Protein AF-A0A8S2V8E0-F1 (afdb_monomer_lite)

pLDDT: mean 90.29, std 7.22, range [47.75, 96.0]

Foldseek 3Di:
DPVPFDPFECDDDDPPPPDPDDPHHYEPCPDCQQVPPDDDPDDDDTPCGRHHYSPDDDDDDD

Secondary structure (DSSP, 8-state):
--S---S-BSPPPPTT---SS-SSB---TTSTTTS-SS--S-SSSSTTTTS--TT-------

Organism: NCBI:txid392030

Sequence (62 aa):
MNEP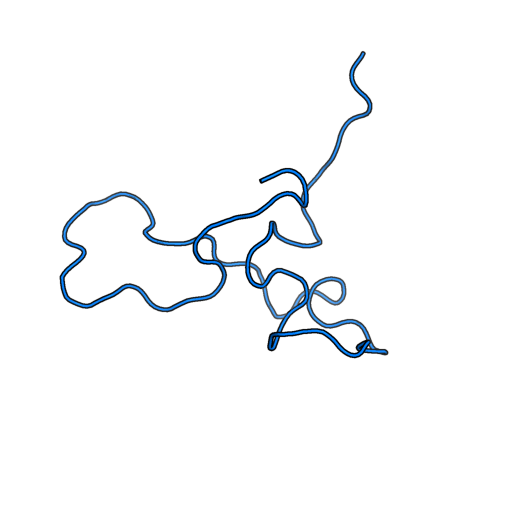ANFDTNREKPFNWNRPEPWSLHCPLDEPLETPKYKTTILGDYLSDKTLCMIGEQTDEQ

Radius of gyration: 13.37 Å; chains: 1; bounding box: 30×35×29 Å

Structure (mmCIF, N/CA/C/O backbone):
data_AF-A0A8S2V8E0-F1
#
_entry.id   AF-A0A8S2V8E0-F1
#
loop_
_atom_site.group_PDB
_atom_site.id
_atom_site.type_symbol
_atom_site.label_atom_id
_atom_site.label_alt_id
_atom_site.label_comp_id
_atom_site.label_asym_id
_atom_site.label_entity_id
_atom_site.label_seq_id
_atom_site.pdbx_PDB_ins_code
_atom_site.Cartn_x
_atom_site.Cartn_y
_atom_site.Cartn_z
_atom_site.occupancy
_atom_site.B_iso_or_equiv
_atom_site.auth_seq_id
_atom_site.auth_comp_id
_atom_site.auth_asym_id
_atom_site.auth_atom_id
_atom_site.pdbx_PDB_model_num
ATOM 1 N N . MET A 1 1 ? -8.988 3.921 -12.659 1.00 73.06 1 MET A N 1
ATOM 2 C CA . MET A 1 1 ? -8.025 5.001 -12.308 1.00 73.06 1 MET A CA 1
ATOM 3 C C . MET A 1 1 ? -8.698 6.082 -11.455 1.00 73.06 1 MET A C 1
ATOM 5 O O . MET A 1 1 ? -8.428 7.264 -11.613 1.00 73.06 1 MET A O 1
ATOM 9 N N . ASN A 1 2 ? -9.584 5.694 -10.550 1.00 89.06 2 ASN A N 1
ATOM 10 C CA . ASN A 1 2 ? -10.249 6.560 -9.571 1.00 89.06 2 ASN A CA 1
ATOM 11 C C . ASN A 1 2 ? -10.511 5.787 -8.266 1.00 89.06 2 ASN A C 1
ATOM 13 O O . ASN A 1 2 ? -11.336 6.182 -7.454 1.00 89.06 2 ASN A O 1
ATOM 17 N N . GLU A 1 3 ? -9.797 4.675 -8.093 1.00 90.50 3 GLU A N 1
ATOM 18 C CA . GLU A 1 3 ? -9.787 3.838 -6.911 1.00 90.50 3 GLU A CA 1
ATOM 19 C C . GLU A 1 3 ? -9.114 4.488 -5.691 1.00 90.50 3 GLU A C 1
ATOM 21 O O . GLU A 1 3 ? -9.622 4.216 -4.606 1.00 90.50 3 GLU A O 1
ATOM 26 N N . PRO A 1 4 ? -8.071 5.354 -5.754 1.00 92.12 4 PRO A N 1
ATOM 27 C CA . PRO A 1 4 ? -7.182 5.821 -6.837 1.00 92.12 4 PRO A CA 1
ATOM 28 C C . PRO A 1 4 ? -6.040 4.846 -7.173 1.00 92.12 4 PRO A C 1
ATOM 30 O O . PRO A 1 4 ? -5.206 4.509 -6.341 1.00 92.12 4 PRO A O 1
ATOM 33 N N . ALA A 1 5 ? -5.972 4.412 -8.429 1.00 90.88 5 ALA A N 1
ATOM 34 C CA . ALA A 1 5 ? -5.014 3.392 -8.841 1.00 90.88 5 ALA A CA 1
ATOM 35 C C . ALA A 1 5 ? -3.595 3.944 -9.054 1.00 90.88 5 ALA A C 1
ATOM 37 O O . ALA A 1 5 ? -3.393 4.930 -9.767 1.00 90.88 5 ALA A O 1
ATOM 38 N N . ASN A 1 6 ? -2.612 3.225 -8.516 1.00 92.19 6 ASN A N 1
ATOM 39 C CA . ASN A 1 6 ? -1.196 3.367 -8.832 1.00 92.19 6 ASN A CA 1
ATOM 40 C C . ASN A 1 6 ? -0.702 2.091 -9.533 1.00 92.19 6 ASN A C 1
ATOM 42 O O . ASN A 1 6 ? -1.072 0.976 -9.155 1.00 92.19 6 ASN A O 1
ATOM 46 N N . PHE A 1 7 ? 0.130 2.240 -10.567 1.00 86.56 7 PHE A N 1
ATOM 47 C CA . PHE A 1 7 ? 0.568 1.099 -11.372 1.00 86.56 7 PHE A CA 1
ATOM 48 C C . PHE A 1 7 ? 1.354 0.089 -10.549 1.00 86.56 7 PHE A C 1
ATOM 50 O O . PHE A 1 7 ? 1.077 -1.099 -10.677 1.00 86.56 7 PHE A O 1
ATOM 57 N N . ASP A 1 8 ? 2.271 0.538 -9.691 1.00 88.38 8 ASP A N 1
ATOM 58 C CA . ASP A 1 8 ? 3.030 -0.312 -8.777 1.00 88.38 8 ASP A CA 1
ATOM 59 C C . ASP A 1 8 ? 3.295 0.422 -7.453 1.00 88.38 8 ASP A C 1
ATOM 61 O O . ASP A 1 8 ? 3.774 1.558 -7.434 1.00 88.38 8 ASP A O 1
ATOM 65 N N . THR A 1 9 ? 3.002 -0.262 -6.347 1.00 93.00 9 THR A N 1
ATOM 66 C CA . THR A 1 9 ? 3.257 0.176 -4.967 1.00 93.00 9 THR A CA 1
ATOM 67 C C . THR A 1 9 ? 3.953 -0.971 -4.236 1.00 93.00 9 THR A C 1
ATOM 69 O O . THR A 1 9 ? 3.647 -2.131 -4.517 1.00 93.00 9 THR A O 1
ATOM 72 N N . ASN A 1 10 ? 4.914 -0.662 -3.364 1.00 92.12 10 ASN A N 1
ATOM 73 C CA . ASN A 1 10 ? 5.687 -1.612 -2.548 1.00 92.12 10 ASN A CA 1
ATOM 74 C C . ASN A 1 10 ? 6.459 -2.679 -3.341 1.00 92.12 10 ASN A C 1
ATOM 76 O O . ASN A 1 10 ? 6.823 -3.724 -2.806 1.00 92.12 10 ASN A O 1
ATOM 80 N N . ARG A 1 11 ? 6.703 -2.443 -4.632 1.00 91.31 11 ARG A N 1
ATOM 81 C CA . ARG A 1 11 ? 7.429 -3.386 -5.482 1.00 91.31 11 ARG A CA 1
ATOM 82 C C . ARG A 1 11 ? 8.884 -2.989 -5.631 1.00 91.31 11 ARG A C 1
ATOM 84 O O . ARG A 1 11 ? 9.193 -1.816 -5.841 1.00 91.31 11 ARG A O 1
ATOM 91 N N . GLU A 1 12 ? 9.745 -4.000 -5.640 1.00 89.75 12 GLU A N 1
ATOM 92 C CA . GLU A 1 12 ? 11.159 -3.822 -5.937 1.00 89.75 12 GLU A CA 1
ATOM 93 C C . GLU A 1 12 ? 11.373 -3.266 -7.342 1.00 89.75 12 GLU A C 1
ATOM 95 O O . GLU A 1 12 ? 10.715 -3.652 -8.313 1.00 89.75 12 GLU A O 1
ATOM 100 N N . LYS A 1 13 ? 12.350 -2.367 -7.445 1.00 89.81 13 LYS A N 1
ATOM 101 C CA . LYS A 1 13 ? 12.746 -1.764 -8.710 1.00 89.81 13 LYS A CA 1
ATOM 102 C C . LYS A 1 13 ? 13.238 -2.842 -9.690 1.00 89.81 13 LYS A C 1
ATOM 104 O O . LYS A 1 13 ? 14.151 -3.594 -9.345 1.00 89.81 13 LYS A O 1
ATOM 109 N N . PRO A 1 14 ? 12.749 -2.867 -10.942 1.00 91.00 14 PRO A N 1
ATOM 110 C CA . PRO A 1 14 ? 13.246 -3.795 -11.943 1.00 91.00 14 PRO A CA 1
ATOM 111 C C . PRO A 1 14 ? 14.692 -3.464 -12.339 1.00 91.00 14 PRO A C 1
ATOM 113 O O . PRO A 1 14 ? 15.122 -2.306 -12.336 1.00 91.00 14 PRO A O 1
ATOM 116 N N . PHE A 1 15 ? 15.446 -4.495 -12.729 1.00 90.50 15 PHE A N 1
ATOM 117 C CA . PHE A 1 15 ? 16.888 -4.399 -12.999 1.00 90.50 15 PHE A CA 1
ATOM 118 C C . PHE A 1 15 ? 17.261 -3.402 -14.110 1.00 90.50 15 PHE A C 1
ATOM 120 O O . PHE A 1 15 ? 18.385 -2.912 -14.146 1.00 90.50 15 PHE A O 1
ATOM 127 N N . ASN A 1 16 ? 16.337 -3.111 -15.028 1.00 92.44 16 ASN A N 1
ATOM 128 C CA . ASN A 1 16 ? 16.543 -2.236 -16.181 1.00 92.44 16 ASN A CA 1
ATOM 129 C C . ASN A 1 16 ? 16.104 -0.778 -15.939 1.00 92.44 16 ASN A C 1
ATOM 131 O O . ASN A 1 16 ? 16.175 0.039 -16.862 1.00 92.44 16 ASN A O 1
ATOM 135 N N . TRP A 1 17 ? 15.646 -0.427 -14.730 1.00 88.19 17 TRP A N 1
ATOM 136 C CA . TRP A 1 17 ? 15.295 0.953 -14.398 1.00 88.19 17 TRP A CA 1
ATOM 137 C C . TRP A 1 17 ? 16.534 1.769 -14.024 1.00 88.19 17 TRP A C 1
ATOM 139 O O . TRP A 1 17 ? 17.006 1.773 -12.879 1.00 88.19 17 TRP A O 1
ATOM 149 N N . ASN A 1 18 ? 17.025 2.498 -15.023 1.00 89.56 18 ASN A N 1
ATOM 150 C CA . ASN A 1 18 ? 18.235 3.319 -14.945 1.00 89.56 18 ASN A CA 1
ATOM 151 C C . ASN A 1 18 ? 17.943 4.812 -14.735 1.00 89.56 18 ASN A C 1
ATOM 153 O O . ASN A 1 18 ? 18.824 5.644 -14.937 1.00 89.56 18 ASN A O 1
ATOM 157 N N . ARG A 1 19 ? 16.702 5.166 -14.390 1.00 90.19 19 ARG A N 1
ATOM 158 C CA . ARG A 1 19 ? 16.302 6.557 -14.182 1.00 90.19 19 ARG A CA 1
ATOM 159 C C . ARG A 1 19 ? 16.443 6.956 -12.704 1.00 90.19 19 ARG A C 1
ATOM 161 O O . ARG A 1 19 ? 16.297 6.082 -11.846 1.00 90.19 19 ARG A O 1
ATOM 168 N N . PRO A 1 20 ? 16.759 8.230 -12.404 1.00 86.94 20 PRO A N 1
ATOM 169 C CA . PRO A 1 20 ? 16.930 8.701 -11.030 1.00 86.9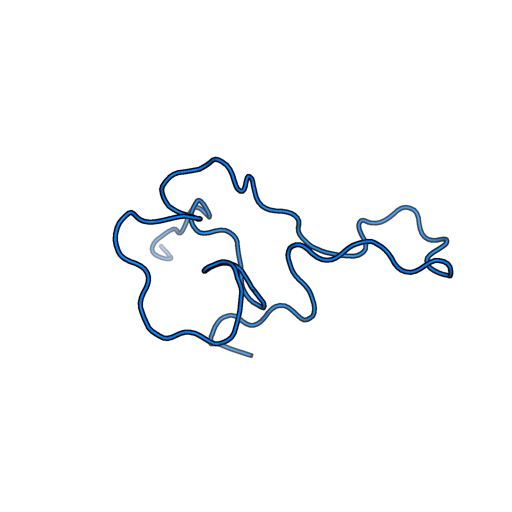4 20 PRO A CA 1
ATOM 170 C C . PRO A 1 20 ? 15.610 8.796 -10.256 1.00 86.94 20 PRO A C 1
ATOM 172 O O . PRO A 1 20 ? 15.630 8.769 -9.028 1.00 86.94 20 PRO A O 1
ATOM 175 N N . GLU A 1 21 ? 14.473 8.912 -10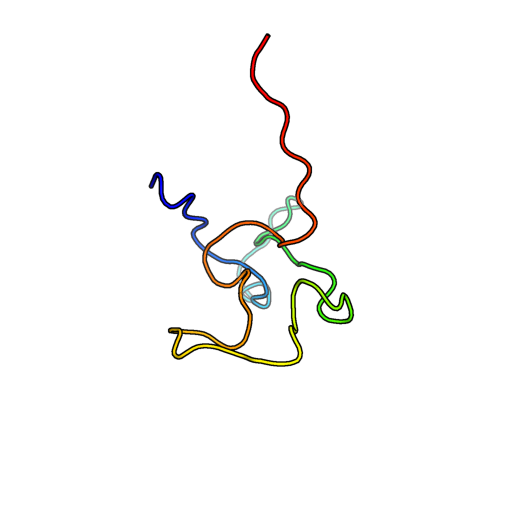.946 1.00 87.75 21 GLU A N 1
ATOM 176 C CA . GLU A 1 21 ? 13.166 8.973 -10.307 1.00 87.75 21 GLU A CA 1
ATOM 177 C C . GLU A 1 21 ? 12.816 7.632 -9.640 1.00 87.75 21 GLU A C 1
ATOM 179 O O . GLU A 1 21 ? 13.137 6.563 -10.187 1.00 87.75 21 GLU A O 1
ATOM 184 N N . PRO A 1 22 ? 12.120 7.668 -8.488 1.00 85.56 22 PRO A N 1
ATOM 185 C CA . PRO A 1 22 ? 11.572 6.467 -7.877 1.00 85.56 22 PRO A CA 1
ATOM 186 C C . PRO A 1 22 ? 10.712 5.698 -8.884 1.00 85.56 22 PRO A C 1
ATOM 188 O O . PRO A 1 22 ? 9.856 6.275 -9.550 1.00 85.56 22 PRO A O 1
ATOM 191 N N . TRP A 1 23 ? 10.952 4.393 -9.003 1.00 88.38 23 TRP A N 1
ATOM 192 C CA . TRP A 1 23 ? 10.191 3.544 -9.922 1.00 88.38 23 TRP A CA 1
ATOM 193 C C . TRP A 1 23 ? 8.769 3.267 -9.417 1.00 88.38 23 TRP A C 1
ATOM 195 O O . TRP A 1 23 ? 7.826 3.251 -10.203 1.00 88.38 23 TRP A O 1
ATOM 205 N N . SER A 1 24 ? 8.621 3.068 -8.108 1.00 92.38 24 SER A N 1
ATOM 206 C CA . SER A 1 24 ? 7.353 2.773 -7.444 1.00 92.38 24 SER A CA 1
ATOM 207 C C . SER A 1 24 ? 7.269 3.498 -6.104 1.00 92.38 24 SER A C 1
ATOM 209 O O . SER A 1 24 ? 8.283 3.781 -5.451 1.00 92.38 24 SER A O 1
ATOM 211 N N . LEU A 1 25 ? 6.037 3.783 -5.687 1.00 93.25 25 LEU A N 1
ATOM 212 C CA . LEU A 1 25 ? 5.740 4.274 -4.346 1.00 93.25 25 LEU A CA 1
ATOM 213 C C . LEU A 1 25 ? 6.061 3.170 -3.328 1.00 93.25 25 LEU A C 1
ATOM 215 O O . LEU A 1 25 ? 5.634 2.034 -3.516 1.00 93.25 25 LEU A O 1
ATOM 219 N N . HIS A 1 26 ? 6.790 3.498 -2.263 1.00 94.31 26 HIS A N 1
ATOM 220 C CA . HIS A 1 26 ? 7.043 2.592 -1.141 1.00 94.31 26 HIS A CA 1
ATOM 221 C C . HIS A 1 26 ? 6.447 3.196 0.124 1.00 94.31 26 HIS A C 1
ATOM 223 O O . HIS A 1 26 ? 6.790 4.322 0.490 1.00 94.31 26 HIS A O 1
ATOM 229 N N . CYS A 1 27 ? 5.556 2.448 0.765 1.00 94.75 27 CYS A N 1
ATOM 230 C CA . CYS A 1 27 ? 4.886 2.865 1.987 1.00 94.75 27 CYS A CA 1
ATOM 231 C C . CYS A 1 27 ? 5.620 2.316 3.223 1.00 94.75 27 CYS A C 1
ATOM 233 O O . CYS A 1 27 ? 6.299 1.289 3.132 1.00 94.75 27 CYS A O 1
ATOM 235 N N . PRO A 1 28 ? 5.511 2.981 4.383 1.00 95.50 28 PRO A N 1
ATOM 236 C CA . PRO A 1 28 ? 6.046 2.464 5.639 1.00 95.50 28 PRO A CA 1
ATOM 237 C C . PRO A 1 28 ? 5.187 1.285 6.121 1.00 95.50 28 PRO A C 1
ATOM 239 O O . PRO A 1 28 ? 4.135 1.458 6.728 1.00 95.50 28 PRO A O 1
AT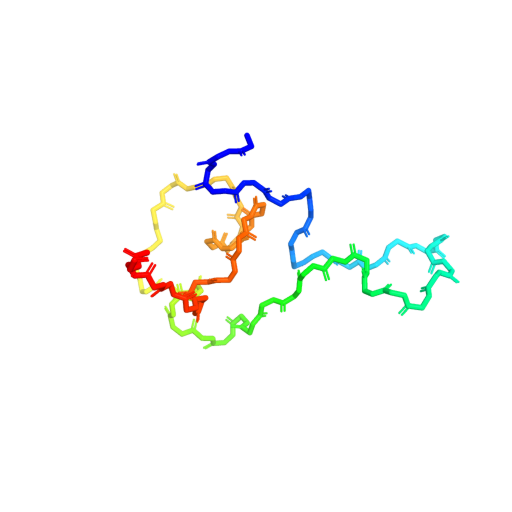OM 242 N N . LEU A 1 29 ? 5.607 0.062 5.789 1.00 93.94 29 LEU A N 1
ATOM 243 C CA . LEU A 1 29 ? 4.831 -1.165 6.031 1.00 93.94 29 LEU A CA 1
ATOM 244 C C . LEU A 1 29 ? 4.736 -1.561 7.514 1.00 93.94 29 LEU A C 1
ATOM 246 O O . LEU A 1 29 ? 4.015 -2.497 7.852 1.00 93.94 29 LEU A O 1
ATOM 250 N N . ASP A 1 30 ? 5.477 -0.881 8.385 1.00 93.06 30 ASP A N 1
ATOM 251 C CA . ASP A 1 30 ? 5.377 -0.973 9.840 1.00 93.06 30 ASP A CA 1
ATOM 252 C C . ASP A 1 30 ? 4.247 -0.105 10.424 1.00 93.06 30 ASP A C 1
ATOM 254 O O . ASP A 1 30 ? 3.890 -0.275 11.594 1.00 93.06 30 ASP A O 1
ATOM 258 N N . GLU A 1 31 ? 3.634 0.773 9.621 1.00 94.50 31 GLU A N 1
ATOM 259 C CA . GLU A 1 31 ? 2.507 1.592 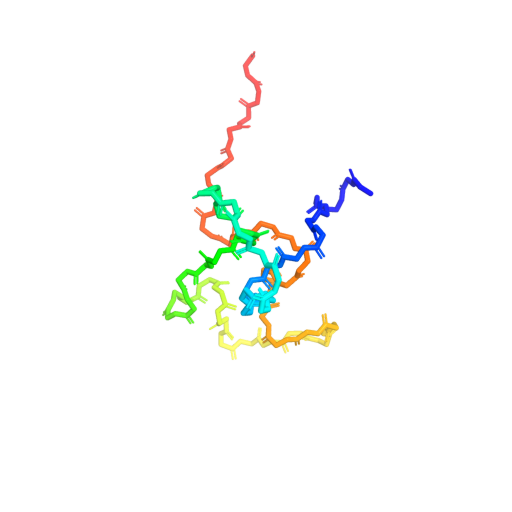10.062 1.00 94.50 31 GLU A CA 1
ATOM 260 C C . GLU A 1 31 ? 1.237 0.750 10.285 1.00 94.50 31 GLU A C 1
ATOM 262 O O . GLU A 1 31 ? 0.800 0.010 9.395 1.00 94.50 31 GLU A O 1
ATOM 267 N N . PRO A 1 32 ? 0.541 0.909 11.430 1.00 93.25 32 PRO A N 1
ATOM 268 C CA . PRO A 1 32 ? -0.672 0.144 11.732 1.00 93.25 32 PRO A CA 1
ATOM 269 C C . PRO A 1 32 ? -1.809 0.321 10.720 1.00 93.25 32 PRO A C 1
ATOM 271 O O . PRO A 1 32 ? -2.699 -0.528 10.651 1.00 93.25 32 PRO A O 1
ATOM 274 N N . LEU A 1 33 ? -1.810 1.429 9.973 1.00 92.94 33 LEU A N 1
ATOM 275 C CA . LEU A 1 33 ? -2.796 1.700 8.928 1.00 92.94 33 LEU A CA 1
ATOM 276 C C . LEU A 1 33 ? -2.513 0.903 7.646 1.00 92.94 33 LEU A C 1
ATOM 278 O O . LEU A 1 33 ? -3.458 0.557 6.945 1.00 92.94 33 LEU A O 1
ATOM 282 N N . GLU A 1 34 ? -1.255 0.546 7.371 1.00 93.19 34 GLU A N 1
ATOM 283 C CA . GLU A 1 34 ? -0.883 -0.346 6.263 1.00 93.19 34 GLU A CA 1
ATOM 284 C C . GLU A 1 34 ? -1.158 -1.815 6.597 1.00 93.19 34 GLU A C 1
ATOM 286 O O . GLU A 1 34 ? -1.642 -2.580 5.754 1.00 93.19 34 GLU A O 1
ATOM 291 N N . THR A 1 35 ? -0.890 -2.204 7.849 1.00 91.19 35 THR A N 1
ATOM 292 C CA . THR A 1 35 ? -1.108 -3.561 8.370 1.00 91.19 35 THR A CA 1
ATOM 293 C C . THR A 1 35 ? -2.147 -3.567 9.499 1.00 91.19 35 THR A C 1
ATOM 295 O O . THR A 1 35 ? -1.797 -3.769 10.670 1.00 91.19 35 THR A O 1
ATOM 298 N N . PRO A 1 36 ? -3.442 -3.351 9.198 1.00 91.69 36 PRO A N 1
ATOM 299 C CA . PRO A 1 36 ? -4.475 -3.332 10.225 1.00 91.69 36 PRO A CA 1
ATOM 300 C C . PRO A 1 36 ? -4.607 -4.700 10.903 1.00 91.69 36 PRO A C 1
ATOM 302 O O . PRO A 1 36 ? -4.461 -5.749 10.276 1.00 91.69 36 PRO A O 1
ATOM 305 N N . LYS A 1 37 ? -4.980 -4.701 12.192 1.00 92.00 37 LYS A N 1
ATOM 306 C CA . LYS A 1 37 ? -5.183 -5.937 12.982 1.00 92.00 37 LYS A CA 1
ATOM 307 C C . LYS A 1 37 ? -6.162 -6.920 12.334 1.00 92.00 37 LYS A C 1
ATOM 309 O O . LYS A 1 37 ? -6.047 -8.123 12.543 1.00 92.00 37 LYS A O 1
ATOM 314 N N . TYR A 1 38 ? -7.140 -6.403 11.594 1.00 92.38 38 TYR A N 1
ATOM 315 C CA . TYR A 1 38 ? -8.079 -7.197 10.819 1.00 92.38 38 TYR A CA 1
ATOM 316 C C . TYR A 1 38 ? -7.900 -6.886 9.334 1.00 92.38 38 TYR A C 1
ATOM 318 O O . TYR A 1 38 ? -8.239 -5.792 8.883 1.00 92.38 38 TYR A O 1
ATOM 326 N N . LYS A 1 39 ? -7.377 -7.856 8.582 1.00 9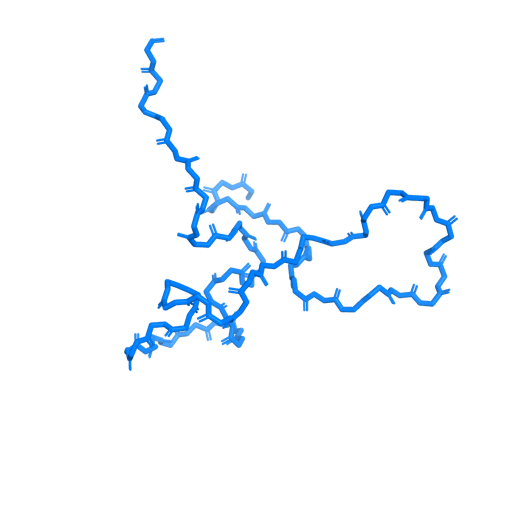0.00 39 LYS A N 1
ATOM 327 C CA . LYS A 1 39 ? -7.213 -7.767 7.130 1.00 90.00 39 LYS A CA 1
ATOM 328 C C . LYS A 1 39 ? -8.430 -8.385 6.441 1.00 90.00 39 LYS A C 1
ATOM 330 O O . LYS A 1 39 ? -8.757 -9.548 6.674 1.00 90.00 39 LYS A O 1
ATOM 335 N N . THR A 1 40 ? -9.103 -7.608 5.599 1.00 90.25 40 THR A N 1
ATOM 336 C CA . THR A 1 40 ? -10.195 -8.095 4.746 1.00 90.25 40 THR A CA 1
ATOM 337 C C . THR A 1 40 ? -9.645 -8.903 3.569 1.00 90.25 40 THR A C 1
ATOM 339 O O . THR A 1 40 ? -8.449 -8.883 3.275 1.00 90.25 40 THR A O 1
ATOM 342 N N . THR A 1 41 ? -10.509 -9.648 2.877 1.00 93.56 41 THR A N 1
ATOM 343 C CA . THR A 1 41 ? -10.112 -10.387 1.673 1.00 93.56 41 THR A CA 1
ATOM 344 C C . THR A 1 41 ? -9.847 -9.409 0.527 1.00 93.56 41 THR A C 1
ATOM 346 O O . THR A 1 41 ? -10.771 -9.000 -0.171 1.00 93.56 41 THR A O 1
ATOM 349 N N . ILE A 1 42 ? -8.580 -9.031 0.356 1.00 91.81 42 ILE A N 1
ATOM 350 C CA . ILE A 1 42 ? -8.092 -8.162 -0.720 1.00 91.81 42 ILE A CA 1
ATOM 351 C C . ILE A 1 42 ? -7.111 -8.909 -1.627 1.00 91.81 42 ILE A C 1
ATOM 353 O O . ILE A 1 42 ? -6.514 -9.910 -1.227 1.00 91.81 42 ILE A O 1
ATOM 357 N N . LEU A 1 43 ? -6.931 -8.409 -2.850 1.00 88.94 43 LEU A N 1
ATOM 358 C CA . LEU A 1 43 ? -5.881 -8.873 -3.750 1.00 88.94 43 LEU A CA 1
ATOM 359 C C . LEU A 1 43 ? -4.584 -8.111 -3.445 1.00 88.94 43 LEU A C 1
ATOM 361 O O . LEU A 1 43 ? -4.429 -6.979 -3.892 1.00 88.94 43 LEU A O 1
ATOM 365 N N . GLY A 1 44 ? -3.676 -8.735 -2.696 1.00 88.44 44 GLY A N 1
ATOM 366 C CA . GLY A 1 44 ? -2.399 -8.136 -2.297 1.00 88.44 44 GLY A CA 1
ATOM 367 C C . GLY A 1 44 ? -1.993 -8.483 -0.865 1.00 88.44 44 GLY A C 1
ATOM 368 O O . GLY A 1 44 ? -2.771 -9.045 -0.078 1.00 88.44 44 GLY A O 1
ATOM 369 N N . ASP A 1 45 ? -0.764 -8.123 -0.519 1.00 90.31 45 ASP A N 1
ATOM 370 C CA . ASP A 1 45 ? -0.199 -8.303 0.815 1.00 90.31 45 ASP A CA 1
ATOM 371 C C . ASP A 1 45 ? -0.513 -7.106 1.720 1.00 90.31 45 ASP A C 1
ATOM 373 O O . ASP A 1 45 ? -0.788 -7.310 2.909 1.00 90.31 45 ASP A O 1
ATOM 377 N N . TYR A 1 46 ? -0.625 -5.904 1.153 1.00 92.50 46 TYR A N 1
ATOM 378 C CA . TYR A 1 46 ? -0.874 -4.661 1.889 1.00 92.50 46 TYR A CA 1
ATOM 379 C C . TYR A 1 46 ? -2.069 -3.889 1.331 1.00 92.50 46 TYR A C 1
ATOM 381 O O . TYR A 1 46 ? -2.437 -4.046 0.168 1.00 92.50 46 TYR A O 1
ATOM 389 N N . LEU A 1 47 ? -2.688 -3.043 2.161 1.00 93.69 47 LEU A N 1
ATOM 390 C CA . LEU A 1 47 ? -3.806 -2.200 1.718 1.00 93.69 47 LEU A CA 1
ATOM 391 C C . LEU A 1 47 ? -3.381 -1.183 0.650 1.00 93.69 47 LEU A C 1
ATOM 393 O O . LEU A 1 47 ? -4.175 -0.859 -0.229 1.00 93.69 47 LEU A O 1
ATOM 397 N N . SER A 1 48 ? -2.138 -0.704 0.717 1.00 95.25 48 SER A N 1
ATOM 398 C CA . SER A 1 48 ? -1.553 0.210 -0.268 1.00 95.25 48 SER A CA 1
ATOM 399 C C . SER A 1 48 ? -1.198 -0.444 -1.604 1.00 95.25 48 SER A C 1
ATOM 401 O O . SER A 1 48 ? -0.833 0.259 -2.551 1.00 95.25 48 SER A O 1
ATOM 403 N N . ASP A 1 49 ? -1.321 -1.767 -1.740 1.00 94.00 49 ASP A N 1
ATOM 404 C CA . ASP A 1 49 ? -1.000 -2.433 -2.998 1.00 94.00 49 ASP A CA 1
ATOM 405 C C . ASP A 1 49 ? -1.891 -1.905 -4.132 1.00 94.00 49 ASP A C 1
ATOM 407 O O . ASP A 1 49 ? -3.119 -1.944 -4.071 1.00 94.00 49 ASP A O 1
ATOM 411 N N . LYS A 1 50 ? -1.244 -1.407 -5.196 1.00 94.81 50 LYS A N 1
ATOM 412 C CA . LYS A 1 50 ? -1.882 -0.762 -6.363 1.00 94.81 50 LYS A CA 1
ATOM 413 C C . LYS A 1 50 ? -2.654 0.526 -6.054 1.00 94.81 50 LYS A C 1
ATOM 415 O O . LYS A 1 50 ? -3.420 0.997 -6.895 1.00 94.81 50 LYS A O 1
ATOM 420 N N . THR A 1 51 ? -2.421 1.132 -4.897 1.00 95.31 51 THR A N 1
ATOM 421 C CA . THR A 1 51 ? -2.999 2.422 -4.511 1.00 95.31 51 THR A CA 1
ATOM 422 C C . THR A 1 51 ? -1.961 3.256 -3.748 1.00 95.31 51 THR A C 1
ATOM 424 O O . THR A 1 51 ? -0.755 3.000 -3.826 1.00 95.31 51 THR A O 1
ATOM 427 N N . LEU A 1 52 ? -2.411 4.319 -3.097 1.00 95.62 52 LEU A N 1
ATOM 428 C CA . LEU A 1 52 ? -1.617 5.202 -2.249 1.00 95.62 52 LEU A CA 1
ATOM 429 C C . LEU A 1 52 ? -1.394 4.622 -0.846 1.00 95.62 52 LEU A C 1
ATOM 431 O O . LEU A 1 52 ? -2.050 3.663 -0.449 1.00 95.62 52 LEU A O 1
ATOM 435 N N . CYS A 1 53 ? -0.458 5.201 -0.093 1.00 96.00 53 CYS A N 1
ATOM 436 C CA . CYS A 1 53 ? -0.230 4.796 1.291 1.00 96.00 53 CYS A CA 1
ATOM 437 C C . CYS A 1 53 ? -1.438 5.153 2.166 1.00 96.00 53 CYS A C 1
ATOM 439 O O . CYS A 1 53 ? -2.042 6.215 2.005 1.00 96.00 53 CYS A O 1
ATOM 441 N N . MET A 1 54 ? -1.753 4.303 3.136 1.00 95.88 54 MET A N 1
ATOM 442 C CA . MET A 1 54 ? -2.877 4.462 4.064 1.00 95.88 54 MET A CA 1
ATOM 443 C C . MET A 1 54 ? -2.681 5.612 5.064 1.00 95.88 54 MET A C 1
ATOM 445 O O . MET A 1 54 ? -3.623 5.999 5.748 1.00 95.88 54 MET A O 1
ATOM 449 N N . ILE A 1 55 ? -1.473 6.177 5.127 1.00 96.00 55 ILE A N 1
ATOM 450 C CA . ILE A 1 55 ? -1.150 7.415 5.854 1.00 96.00 55 ILE A CA 1
ATOM 451 C C . ILE A 1 55 ? -1.247 8.675 4.977 1.00 96.00 55 ILE A C 1
ATOM 453 O O . ILE A 1 55 ? -0.843 9.752 5.405 1.00 96.00 55 ILE A O 1
ATOM 457 N N . GLY A 1 56 ? -1.707 8.550 3.728 1.00 92.81 56 GLY A N 1
ATOM 458 C CA . GLY A 1 56 ? -1.827 9.678 2.810 1.00 92.81 56 GLY A CA 1
ATOM 459 C C . GLY A 1 56 ? -2.799 10.730 3.341 1.00 92.81 56 GLY A C 1
ATOM 460 O O . GLY A 1 56 ? -3.966 10.435 3.589 1.00 92.81 56 GLY A O 1
ATOM 461 N N . GLU A 1 57 ? -2.323 11.963 3.496 1.00 94.31 57 GLU A N 1
ATOM 462 C CA . GLU A 1 57 ? -3.158 13.084 3.918 1.00 94.31 57 GLU A CA 1
ATOM 463 C C . GLU A 1 57 ? -4.126 13.480 2.797 1.00 94.31 57 GLU A C 1
ATOM 465 O O . GLU A 1 57 ? -3.743 13.610 1.632 1.00 94.31 57 GLU A O 1
ATOM 470 N N . GLN A 1 58 ? -5.392 13.673 3.158 1.00 91.88 58 GLN A N 1
ATOM 471 C CA . GLN A 1 58 ? -6.443 14.128 2.254 1.00 91.88 58 GLN A CA 1
ATOM 472 C C . GLN A 1 58 ? -7.055 15.403 2.822 1.00 91.88 58 GLN A C 1
ATOM 474 O O . GLN A 1 58 ? -7.295 15.507 4.025 1.00 91.88 58 GLN A O 1
ATOM 479 N N . THR A 1 59 ? -7.299 16.376 1.954 1.00 91.50 59 THR A N 1
ATOM 480 C CA . THR A 1 59 ? -8.026 17.598 2.292 1.00 91.50 59 THR A CA 1
ATOM 481 C C . THR A 1 59 ? -9.405 17.543 1.666 1.00 91.50 59 THR A C 1
ATOM 483 O O . THR A 1 59 ? -9.543 17.090 0.530 1.00 91.50 59 THR A O 1
ATOM 486 N N . ASP A 1 60 ? -10.399 18.088 2.353 1.00 82.88 60 ASP A N 1
ATOM 487 C CA . ASP A 1 60 ? -11.654 18.446 1.707 1.00 82.88 60 ASP A CA 1
ATOM 488 C C . ASP A 1 60 ? -11.364 19.683 0.851 1.00 82.88 60 ASP A C 1
ATOM 490 O O . ASP A 1 60 ? -10.941 20.711 1.384 1.00 82.88 60 ASP A O 1
ATOM 494 N N . GLU A 1 61 ? -11.475 19.562 -0.473 1.00 66.62 61 GLU A N 1
ATOM 495 C CA . GLU A 1 61 ? -11.313 20.685 -1.403 1.00 66.62 61 GLU A CA 1
ATOM 496 C C . GLU A 1 61 ? -12.084 21.914 -0.874 1.00 66.62 61 GLU A C 1
ATOM 498 O O . GLU A 1 61 ? -13.291 21.830 -0.636 1.00 66.62 61 GLU A O 1
ATOM 503 N N . GLN A 1 62 ? -11.383 23.031 -0.638 1.00 47.75 62 GLN A N 1
ATOM 504 C CA . GLN A 1 62 ? -12.007 24.335 -0.368 1.00 47.75 62 GLN A CA 1
ATOM 505 C C . GLN A 1 62 ? -12.335 25.048 -1.674 1.00 47.75 62 GLN A C 1
ATOM 507 O O . GLN A 1 62 ? -11.447 25.078 -2.558 1.00 47.75 62 GLN A O 1
#